Protein AF-A0A4Q6AK10-F1 (afdb_monomer_lite)

Sequence (71 aa):
MRSILIALIAAVACCCAQAQDIEAYRSTKNPYYWKNRKPDPGYWQQDVHYKIDARVDEQTHVITASETLSY

Foldseek 3Di:
DVVVVVVVVVVVVVVVVVVPPPCVQCDCPPPPNVVVVPPDPPPDDDPKDKDKDWDADPVVRDIDIDIDIDD

pLDDT: mean 80.54, std 13.16, range [54.88, 98.31]

Secondary structure (DSSP, 8-state):
-HHHHHHHHHHHHHHHHHTT-HHHHT-TT-TT-GGGG-S-TT-----PEEEEEEEEETTTTEEEEEEEEE-

Structure (mmCIF, N/CA/C/O backbone):
data_AF-A0A4Q6AK10-F1
#
_entry.id   AF-A0A4Q6AK10-F1
#
loop_
_atom_site.group_PDB
_atom_site.id
_atom_site.type_symbol
_atom_site.label_atom_id
_atom_site.label_alt_id
_atom_site.label_comp_id
_atom_site.label_asym_id
_atom_site.label_entity_id
_atom_site.label_seq_id
_atom_site.pdbx_PDB_ins_code
_atom_site.Cartn_x
_atom_site.Cartn_y
_atom_site.Cartn_z
_atom_site.occupancy
_atom_site.B_iso_or_equiv
_atom_site.auth_seq_id
_atom_site.auth_comp_id
_atom_site.auth_asym_id
_atom_site.auth_atom_id
_atom_site.pdbx_PDB_model_num
ATOM 1 N N . MET A 1 1 ? 50.494 -12.549 7.776 1.00 63.66 1 MET A N 1
ATOM 2 C CA . MET A 1 1 ? 49.315 -13.436 7.948 1.00 63.66 1 MET A CA 1
ATOM 3 C C . MET A 1 1 ? 48.076 -12.674 8.417 1.00 63.66 1 MET A C 1
ATOM 5 O O . MET A 1 1 ? 47.097 -12.684 7.688 1.00 63.66 1 MET A O 1
ATOM 9 N N . ARG A 1 2 ? 48.111 -11.934 9.540 1.00 72.38 2 ARG A N 1
ATOM 10 C CA . ARG A 1 2 ? 46.981 -11.084 9.992 1.00 72.38 2 ARG A CA 1
ATOM 11 C C . ARG A 1 2 ? 46.500 -10.068 8.946 1.00 72.38 2 ARG A C 1
ATOM 13 O O . ARG A 1 2 ? 45.305 -9.972 8.714 1.00 72.38 2 ARG A O 1
ATOM 20 N N . SER A 1 3 ? 47.413 -9.382 8.262 1.00 67.69 3 SER A N 1
ATOM 21 C CA . SER A 1 3 ? 47.069 -8.383 7.235 1.00 67.69 3 SER A CA 1
ATOM 22 C C . SER A 1 3 ? 46.388 -8.992 6.001 1.00 67.69 3 SER A C 1
ATOM 24 O O . SER A 1 3 ? 45.523 -8.364 5.407 1.00 67.69 3 SER A O 1
ATOM 26 N N . ILE A 1 4 ? 46.732 -10.239 5.654 1.00 84.25 4 ILE A N 1
ATOM 27 C CA . ILE A 1 4 ? 46.099 -10.990 4.555 1.00 84.25 4 ILE A CA 1
ATOM 28 C C . ILE A 1 4 ? 44.694 -11.435 4.974 1.00 84.25 4 ILE A C 1
ATOM 30 O O . ILE A 1 4 ? 43.756 -11.328 4.194 1.00 84.25 4 ILE A O 1
ATOM 34 N N . LEU A 1 5 ? 44.536 -11.871 6.228 1.00 77.62 5 LEU A N 1
ATOM 35 C CA . LEU A 1 5 ? 43.237 -12.250 6.781 1.00 77.62 5 LEU A CA 1
ATOM 36 C C . LEU A 1 5 ? 42.271 -11.053 6.833 1.00 77.62 5 LEU A C 1
ATOM 38 O O . LEU A 1 5 ? 41.112 -11.181 6.463 1.00 77.62 5 LEU A O 1
ATOM 42 N N . ILE A 1 6 ? 42.764 -9.879 7.242 1.00 82.62 6 ILE A N 1
ATOM 43 C CA . ILE A 1 6 ? 41.980 -8.635 7.278 1.00 82.62 6 ILE A CA 1
ATOM 44 C C . ILE A 1 6 ? 41.590 -8.198 5.860 1.00 82.62 6 ILE A C 1
ATOM 46 O O . ILE A 1 6 ? 40.438 -7.839 5.634 1.00 82.62 6 ILE A O 1
ATOM 50 N N . ALA A 1 7 ? 42.511 -8.284 4.895 1.00 82.31 7 ALA A N 1
ATOM 51 C CA . ALA A 1 7 ? 42.216 -7.976 3.497 1.00 82.31 7 ALA A CA 1
ATOM 52 C C . ALA A 1 7 ? 41.162 -8.928 2.898 1.00 82.31 7 ALA A C 1
ATOM 54 O O . ALA A 1 7 ? 40.264 -8.479 2.191 1.00 82.31 7 ALA A O 1
ATOM 55 N N . LEU A 1 8 ? 41.222 -10.223 3.229 1.00 81.38 8 LEU A N 1
ATOM 56 C CA . LEU A 1 8 ? 40.224 -11.211 2.808 1.00 81.38 8 LEU A CA 1
ATOM 57 C C . LEU A 1 8 ? 38.842 -10.932 3.410 1.00 81.38 8 LEU A C 1
ATOM 59 O O . LEU A 1 8 ? 37.851 -10.948 2.687 1.00 81.38 8 LEU A O 1
ATOM 63 N N . ILE A 1 9 ? 38.767 -10.623 4.706 1.00 81.00 9 ILE A N 1
ATOM 64 C CA . ILE A 1 9 ? 37.496 -10.293 5.371 1.00 81.00 9 ILE A CA 1
ATOM 65 C C . ILE A 1 9 ? 36.886 -9.013 4.776 1.00 81.00 9 ILE A C 1
ATOM 67 O O . ILE A 1 9 ? 35.686 -8.973 4.508 1.00 81.00 9 ILE A O 1
ATOM 71 N N . ALA A 1 10 ? 37.704 -7.992 4.508 1.00 77.38 10 ALA A N 1
ATOM 72 C CA . ALA A 1 10 ? 37.248 -6.749 3.887 1.00 77.38 10 ALA A CA 1
ATOM 73 C C . ALA A 1 10 ? 36.738 -6.960 2.448 1.00 77.38 10 ALA A C 1
ATOM 75 O O . ALA A 1 10 ? 35.712 -6.394 2.070 1.00 77.38 10 ALA A O 1
ATOM 76 N N . ALA A 1 11 ? 37.404 -7.809 1.659 1.00 76.44 11 ALA A N 1
ATOM 77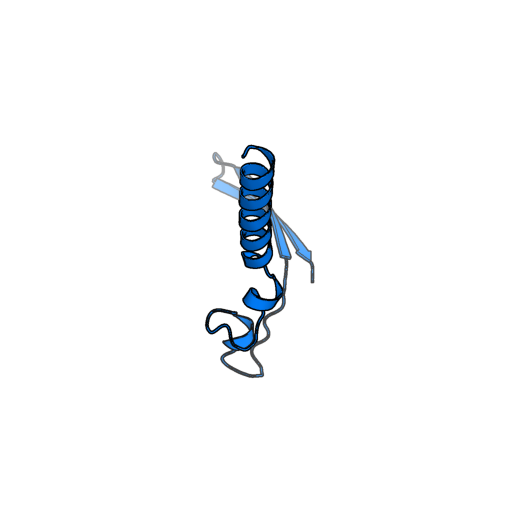 C CA . ALA A 1 11 ? 36.974 -8.139 0.301 1.00 76.44 11 ALA A CA 1
ATOM 78 C C . ALA A 1 11 ? 35.623 -8.879 0.277 1.00 76.44 11 ALA A C 1
ATOM 80 O O . ALA A 1 11 ? 34.756 -8.555 -0.537 1.00 76.44 11 ALA A O 1
ATOM 81 N N . VAL A 1 12 ? 35.412 -9.823 1.201 1.00 74.50 12 VAL A N 1
ATOM 82 C CA . VAL A 1 12 ? 34.136 -10.546 1.338 1.00 74.50 12 VAL A CA 1
ATOM 83 C C . VAL A 1 12 ? 33.011 -9.597 1.761 1.00 74.50 12 VAL A C 1
ATOM 85 O O . VAL A 1 12 ? 31.943 -9.613 1.154 1.00 74.50 12 VAL A O 1
ATOM 88 N N . ALA A 1 13 ? 33.251 -8.717 2.738 1.00 71.25 13 ALA A N 1
ATOM 89 C CA . ALA A 1 13 ? 32.257 -7.737 3.180 1.00 71.25 13 ALA A CA 1
ATOM 90 C C . ALA A 1 13 ? 31.849 -6.754 2.063 1.00 71.25 13 ALA A C 1
ATOM 92 O O . ALA A 1 13 ? 30.669 -6.427 1.935 1.00 71.25 13 ALA A O 1
ATOM 93 N N . CYS A 1 14 ? 32.798 -6.332 1.219 1.00 67.81 14 CYS A N 1
ATOM 94 C CA . CYS A 1 14 ? 32.529 -5.467 0.067 1.00 67.81 14 CYS A CA 1
ATOM 95 C C . CYS A 1 14 ? 31.620 -6.151 -0.974 1.00 67.81 14 CYS A C 1
ATOM 97 O O . CYS A 1 14 ? 30.664 -5.543 -1.455 1.00 67.81 14 CYS A O 1
ATOM 99 N N . CYS A 1 15 ? 31.846 -7.439 -1.262 1.00 61.88 15 CYS A N 1
ATOM 100 C CA . CYS A 1 15 ? 31.015 -8.205 -2.201 1.00 61.88 15 CYS A CA 1
ATOM 101 C C . CYS A 1 15 ? 29.574 -8.393 -1.695 1.00 61.88 15 CYS A C 1
ATOM 103 O O . CYS A 1 15 ? 28.630 -8.324 -2.479 1.00 61.88 15 CYS A O 1
ATOM 105 N N . CYS A 1 16 ? 29.383 -8.580 -0.384 1.00 61.50 16 CYS A N 1
ATOM 106 C CA . CYS A 1 16 ? 28.050 -8.697 0.216 1.00 61.50 16 CYS A CA 1
ATOM 107 C C . CYS A 1 16 ? 27.252 -7.382 0.151 1.00 61.50 16 CYS A C 1
ATOM 109 O O . CYS A 1 16 ? 26.030 -7.421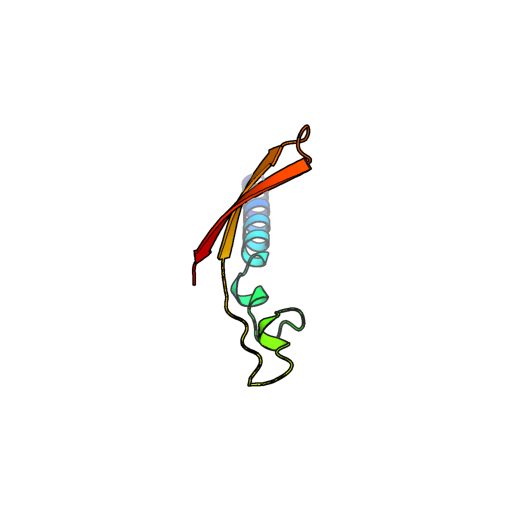 0.023 1.00 61.50 16 CYS A O 1
ATOM 111 N N . ALA A 1 17 ? 27.922 -6.225 0.201 1.00 58.84 17 ALA A N 1
ATOM 112 C CA . ALA A 1 17 ? 27.271 -4.919 0.079 1.00 58.84 17 ALA A CA 1
ATOM 113 C C . ALA A 1 17 ? 26.761 -4.644 -1.349 1.00 58.84 17 ALA A C 1
ATOM 115 O O . ALA A 1 17 ? 25.714 -4.024 -1.518 1.00 58.84 17 ALA A O 1
ATOM 116 N N . GLN A 1 18 ? 27.444 -5.159 -2.379 1.00 58.31 18 GLN A N 1
ATOM 117 C CA . GLN A 1 18 ? 26.993 -5.033 -3.774 1.00 58.31 18 GLN A CA 1
ATOM 118 C C . GLN A 1 18 ? 25.768 -5.901 -4.107 1.00 58.31 18 GLN A C 1
ATOM 120 O O . GLN A 1 18 ? 25.094 -5.651 -5.102 1.00 58.31 18 GLN A O 1
ATOM 125 N N . ALA A 1 19 ? 25.439 -6.896 -3.278 1.00 54.88 19 ALA A N 1
ATOM 126 C CA . ALA A 1 19 ? 24.253 -7.732 -3.472 1.00 54.88 19 ALA A CA 1
ATOM 127 C C . ALA A 1 19 ? 22.929 -7.004 -3.150 1.00 54.88 19 ALA A C 1
ATOM 129 O O . ALA A 1 19 ? 21.858 -7.515 -3.471 1.00 54.88 19 ALA A O 1
ATOM 130 N N . GLN A 1 20 ? 22.986 -5.815 -2.538 1.00 58.31 20 GLN A N 1
ATOM 131 C CA . GLN A 1 20 ? 21.821 -4.985 -2.212 1.00 58.31 20 GLN A CA 1
ATOM 132 C C . GLN A 1 20 ? 21.606 -3.849 -3.224 1.00 58.31 20 GLN A C 1
ATOM 134 O O . GLN A 1 20 ? 21.217 -2.741 -2.857 1.00 58.31 20 GLN A O 1
ATOM 139 N N . ASP A 1 21 ? 21.865 -4.106 -4.506 1.00 64.00 21 ASP A N 1
ATOM 140 C CA . ASP A 1 21 ? 21.613 -3.122 -5.553 1.00 64.00 21 ASP A CA 1
ATOM 141 C C . ASP A 1 21 ? 20.098 -2.932 -5.772 1.00 64.00 21 ASP A C 1
ATOM 143 O O . ASP A 1 21 ? 19.394 -3.793 -6.312 1.00 64.00 21 ASP A O 1
ATOM 147 N N . ILE A 1 22 ? 19.586 -1.780 -5.336 1.00 62.28 22 ILE A N 1
ATOM 148 C CA . ILE A 1 22 ? 18.190 -1.359 -5.521 1.00 62.28 22 ILE A CA 1
ATOM 149 C C . ILE A 1 22 ? 17.818 -1.329 -7.013 1.00 62.28 22 ILE A C 1
ATOM 151 O O . ILE A 1 22 ? 16.656 -1.577 -7.359 1.00 62.28 22 ILE A O 1
ATOM 155 N N . GLU A 1 23 ? 18.777 -1.075 -7.908 1.00 70.38 23 GLU A N 1
ATOM 156 C CA . GLU A 1 23 ? 18.527 -1.056 -9.350 1.00 70.38 23 GLU A CA 1
ATOM 157 C C . GLU A 1 23 ? 18.212 -2.449 -9.896 1.00 70.38 23 GLU A C 1
ATOM 159 O O . GLU A 1 23 ? 17.325 -2.596 -10.742 1.00 70.38 23 GLU A O 1
ATOM 164 N N . ALA A 1 24 ? 18.850 -3.497 -9.364 1.00 76.06 24 ALA A N 1
ATOM 165 C CA . ALA A 1 24 ? 18.563 -4.873 -9.758 1.00 76.06 24 ALA A CA 1
ATOM 166 C C . ALA A 1 24 ? 17.116 -5.266 -9.412 1.00 76.06 24 ALA A C 1
ATOM 168 O O . ALA A 1 24 ? 16.431 -5.901 -10.218 1.00 76.06 24 ALA A O 1
ATOM 169 N N . TYR A 1 25 ? 16.609 -4.824 -8.254 1.00 77.62 25 TYR A N 1
ATOM 170 C CA . TYR A 1 25 ? 15.221 -5.067 -7.849 1.00 77.62 25 TYR A CA 1
ATOM 171 C C . TYR A 1 25 ? 14.208 -4.373 -8.774 1.00 77.62 25 TYR A C 1
ATOM 173 O O . TYR A 1 25 ? 13.182 -4.967 -9.109 1.00 77.62 25 TYR A O 1
ATOM 181 N N . ARG A 1 26 ? 14.496 -3.145 -9.226 1.00 80.44 26 ARG A N 1
ATOM 182 C CA . ARG A 1 26 ? 13.612 -2.356 -10.112 1.00 80.44 26 ARG A CA 1
ATOM 183 C C . ARG A 1 26 ? 13.905 -2.556 -11.606 1.00 80.44 26 ARG A C 1
ATOM 185 O O . ARG A 1 26 ? 13.341 -1.852 -12.440 1.00 80.44 26 ARG A O 1
ATOM 192 N N . SER A 1 27 ? 14.772 -3.505 -11.954 1.00 83.94 27 SER A N 1
ATOM 193 C CA . SER A 1 27 ? 15.174 -3.773 -13.335 1.00 83.94 27 SER A CA 1
ATOM 194 C C . SER A 1 27 ? 14.002 -4.243 -14.202 1.00 83.94 27 SER A C 1
ATOM 196 O O . SER A 1 27 ? 13.165 -5.037 -13.770 1.00 83.94 27 SER A O 1
ATOM 198 N N . THR A 1 28 ? 13.992 -3.856 -15.481 1.00 82.75 28 THR A N 1
ATOM 199 C CA . THR A 1 28 ? 13.060 -4.393 -16.494 1.00 82.75 28 THR A CA 1
ATOM 200 C C . THR A 1 28 ? 13.243 -5.893 -16.736 1.00 82.75 28 THR A C 1
ATOM 202 O O . THR A 1 28 ? 12.326 -6.566 -17.196 1.00 82.75 28 THR A O 1
ATOM 205 N N . LYS A 1 29 ? 14.418 -6.435 -16.391 1.00 87.12 29 LYS A N 1
ATOM 206 C CA . LYS A 1 29 ? 14.728 -7.868 -16.480 1.00 87.12 29 LYS A CA 1
ATOM 207 C C . LYS A 1 29 ? 14.227 -8.666 -15.278 1.00 87.12 29 LYS A C 1
ATOM 209 O O . LYS A 1 29 ? 14.249 -9.891 -15.335 1.00 87.12 29 LYS A O 1
ATOM 214 N N . ASN A 1 30 ? 13.808 -8.009 -14.193 1.00 85.62 30 ASN A N 1
ATOM 215 C CA . ASN A 1 30 ? 13.274 -8.697 -13.024 1.00 85.62 30 ASN A CA 1
ATOM 216 C C . ASN A 1 30 ? 11.826 -9.147 -13.312 1.00 85.62 30 ASN A C 1
ATOM 218 O O . ASN A 1 30 ? 10.934 -8.292 -13.375 1.00 85.62 30 ASN A O 1
ATOM 222 N N . PRO A 1 31 ? 11.552 -10.461 -13.439 1.00 83.75 31 PRO A N 1
ATOM 223 C CA . PRO A 1 31 ? 10.207 -10.953 -13.739 1.00 83.75 31 PRO A CA 1
ATOM 224 C C . PRO A 1 31 ? 9.230 -10.739 -12.573 1.00 83.75 31 PRO A C 1
ATOM 226 O O . PRO A 1 31 ? 8.016 -10.757 -12.764 1.00 83.75 31 PRO A O 1
ATOM 229 N N . TYR A 1 32 ? 9.743 -10.515 -11.362 1.00 82.50 32 TYR A N 1
ATOM 230 C CA . TYR A 1 32 ? 8.940 -10.290 -10.165 1.00 82.50 32 TYR A CA 1
ATOM 231 C C . TYR A 1 32 ? 8.668 -8.808 -9.895 1.00 82.50 32 TYR A C 1
ATOM 233 O O . TYR A 1 32 ? 7.813 -8.493 -9.061 1.00 82.50 32 TYR A O 1
ATOM 241 N N . TYR A 1 33 ? 9.330 -7.883 -10.601 1.00 84.31 33 TYR A N 1
ATOM 242 C CA . TYR A 1 33 ? 9.078 -6.459 -10.413 1.00 84.31 33 TYR A CA 1
ATOM 243 C C . TYR A 1 33 ? 7.676 -6.107 -10.910 1.00 84.31 33 TYR A C 1
ATOM 245 O O . TYR A 1 33 ? 7.321 -6.326 -12.066 1.00 84.31 33 TYR A O 1
ATOM 253 N N . TRP A 1 34 ? 6.841 -5.602 -10.009 1.00 76.69 34 TRP A N 1
ATOM 254 C CA . TRP A 1 34 ? 5.411 -5.443 -10.262 1.00 76.69 34 TRP A CA 1
ATOM 255 C C . TRP A 1 34 ? 5.111 -4.468 -11.413 1.00 76.69 34 TRP A C 1
ATOM 257 O O . TRP A 1 34 ? 4.184 -4.731 -12.176 1.00 76.69 34 TRP A O 1
ATOM 267 N N . LYS A 1 35 ? 5.935 -3.424 -11.626 1.00 77.00 35 LYS A N 1
ATOM 268 C CA . LYS A 1 35 ? 5.764 -2.490 -12.759 1.00 77.00 35 LYS A CA 1
ATOM 269 C C . LYS A 1 35 ? 5.936 -3.178 -14.120 1.00 77.00 35 LYS A C 1
ATOM 271 O O . LYS A 1 35 ? 5.310 -2.754 -15.085 1.00 77.00 35 LYS A O 1
ATOM 276 N N . ASN A 1 36 ? 6.709 -4.267 -14.192 1.00 84.44 36 ASN A N 1
ATOM 277 C CA . ASN A 1 36 ? 6.891 -5.052 -15.420 1.00 84.44 36 ASN A CA 1
ATOM 278 C C . ASN A 1 36 ? 5.711 -5.996 -15.708 1.00 84.44 36 ASN A C 1
ATOM 280 O O . ASN A 1 36 ? 5.609 -6.528 -16.807 1.00 84.44 36 ASN A O 1
ATOM 284 N N . ARG A 1 37 ? 4.827 -6.229 -14.730 1.00 77.62 37 ARG A N 1
ATOM 285 C CA . ARG A 1 37 ? 3.689 -7.159 -14.826 1.00 77.62 37 ARG A CA 1
ATOM 286 C C . ARG A 1 37 ? 2.352 -6.441 -15.027 1.00 77.62 37 ARG A C 1
ATOM 288 O O . ARG A 1 37 ? 1.310 -6.984 -14.674 1.00 77.62 37 ARG A O 1
ATOM 295 N N . LYS A 1 38 ? 2.369 -5.215 -15.559 1.00 72.94 38 LYS A N 1
ATOM 296 C CA . LYS A 1 38 ? 1.155 -4.421 -15.782 1.00 72.94 38 LYS A CA 1
ATOM 297 C C . LYS A 1 38 ? 0.246 -5.133 -16.809 1.00 72.94 38 LYS A C 1
ATOM 299 O O . LYS A 1 38 ? 0.673 -5.277 -17.952 1.00 72.94 38 LYS A O 1
ATOM 304 N N . PRO A 1 39 ? -0.972 -5.578 -16.438 1.00 69.81 39 PRO A N 1
ATOM 305 C CA . PRO A 1 39 ? -1.813 -6.397 -17.316 1.00 69.81 39 PRO A CA 1
ATOM 306 C C . PRO A 1 39 ? -2.444 -5.610 -18.474 1.00 69.81 39 PRO A C 1
ATOM 308 O O . PRO A 1 39 ? -2.677 -6.190 -19.528 1.00 69.81 39 PRO A O 1
ATOM 311 N N . ASP A 1 40 ? -2.689 -4.305 -18.305 1.00 76.94 40 ASP A N 1
ATOM 312 C CA . ASP A 1 40 ? -3.244 -3.435 -19.349 1.00 76.94 40 ASP A CA 1
ATOM 313 C C . ASP A 1 40 ? -2.655 -2.006 -19.265 1.00 76.94 40 ASP A C 1
ATOM 315 O O . ASP A 1 40 ? -2.419 -1.504 -18.155 1.00 76.94 40 ASP A O 1
ATOM 319 N N . PRO A 1 41 ? -2.408 -1.312 -20.394 1.00 65.81 41 PRO A N 1
ATOM 320 C CA . PRO A 1 41 ? -1.932 0.073 -20.414 1.00 65.81 41 PRO A CA 1
ATOM 321 C C . PRO A 1 41 ? -2.799 1.056 -19.607 1.00 65.81 41 PRO A C 1
ATOM 323 O O . PRO A 1 41 ? -2.241 1.984 -19.016 1.00 65.81 41 PRO A O 1
ATOM 326 N N . GLY A 1 42 ? -4.111 0.821 -19.503 1.00 64.69 42 GLY A N 1
ATOM 327 C CA . GLY A 1 42 ? -5.076 1.602 -18.720 1.00 64.69 42 GLY A CA 1
ATOM 328 C C . GLY A 1 42 ? -5.173 1.220 -17.238 1.00 64.69 42 GLY A C 1
ATOM 329 O O . GLY A 1 42 ? -5.890 1.874 -16.484 1.00 64.69 42 GLY A O 1
ATOM 330 N N . TYR A 1 43 ? -4.440 0.196 -16.788 1.00 64.38 43 TYR A N 1
ATOM 331 C CA . TYR A 1 43 ? -4.419 -0.218 -15.385 1.00 64.38 43 TYR A CA 1
ATOM 332 C C . TYR A 1 43 ? -3.680 0.827 -14.532 1.00 64.38 43 TYR A C 1
ATOM 334 O O . TYR A 1 43 ? -2.452 0.847 -14.452 1.00 64.38 43 TYR A O 1
ATOM 342 N N . TRP A 1 44 ? -4.416 1.766 -13.942 1.00 59.06 44 TRP A N 1
ATOM 343 C CA . TRP A 1 44 ? -3.857 2.783 -13.055 1.00 59.06 44 TRP A CA 1
ATOM 344 C C . TRP A 1 44 ? -3.453 2.126 -11.731 1.00 59.06 44 TRP A C 1
ATOM 346 O O . TRP A 1 44 ? -4.289 1.847 -10.879 1.00 59.06 44 TRP A O 1
ATOM 356 N N . GLN A 1 45 ? -2.157 1.873 -11.558 1.00 62.78 45 GLN A N 1
ATOM 357 C CA . GLN A 1 45 ? -1.575 1.672 -10.234 1.00 62.78 45 GLN A CA 1
ATOM 358 C C . GLN A 1 45 ? -0.782 2.915 -9.865 1.00 62.78 45 GLN A C 1
ATOM 360 O O . GLN A 1 45 ? 0.164 3.290 -10.558 1.00 62.78 45 GLN A O 1
ATOM 365 N N . GLN A 1 46 ? -1.226 3.568 -8.799 1.00 68.00 46 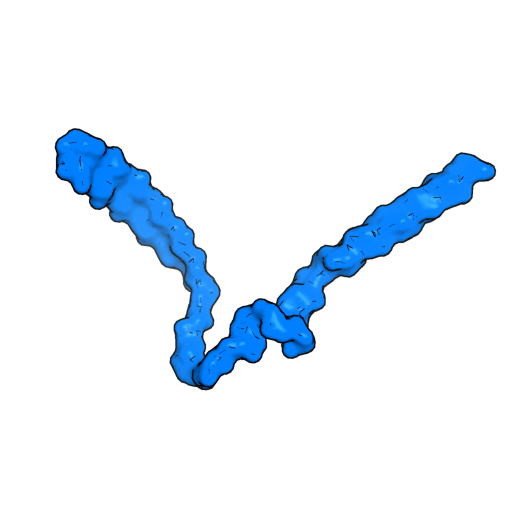GLN A N 1
ATOM 366 C CA . GLN A 1 46 ? -0.543 4.690 -8.182 1.00 68.00 46 GLN A CA 1
ATOM 367 C C . GLN A 1 46 ? 0.218 4.181 -6.964 1.00 68.00 46 GLN A C 1
ATOM 369 O O . GLN A 1 46 ? -0.294 3.337 -6.227 1.00 68.00 46 GLN A O 1
ATOM 374 N N . ASP A 1 47 ? 1.431 4.690 -6.763 1.00 72.62 47 ASP A N 1
ATOM 375 C CA . ASP A 1 47 ? 2.218 4.426 -5.560 1.00 72.62 47 ASP A CA 1
ATOM 376 C C . ASP A 1 47 ? 1.593 5.227 -4.395 1.00 72.62 47 ASP A C 1
ATOM 378 O O . ASP A 1 47 ? 2.106 6.267 -4.002 1.00 72.62 47 ASP A O 1
ATOM 382 N N . VAL A 1 48 ? 0.434 4.782 -3.891 1.00 82.06 48 VAL A N 1
ATOM 383 C CA . VAL A 1 48 ? -0.278 5.428 -2.777 1.00 82.06 48 VAL A CA 1
ATOM 384 C C . VAL A 1 48 ? 0.209 4.847 -1.455 1.00 82.06 48 VAL A C 1
ATOM 386 O O . VAL A 1 48 ? 0.123 3.640 -1.224 1.00 82.06 48 VAL A O 1
ATOM 389 N N . HIS A 1 49 ? 0.688 5.705 -0.558 1.00 87.38 49 HIS A N 1
ATOM 390 C CA . HIS A 1 49 ? 0.938 5.322 0.828 1.00 87.38 49 HIS A CA 1
ATOM 391 C C . HIS A 1 49 ? -0.334 5.553 1.646 1.00 87.38 49 HIS A C 1
ATOM 393 O O . HIS A 1 49 ? -0.793 6.687 1.793 1.00 87.38 49 HIS A O 1
ATOM 399 N N . TYR A 1 50 ? -0.867 4.466 2.199 1.00 92.31 50 TYR A N 1
ATOM 400 C CA . TYR A 1 50 ? -1.995 4.461 3.123 1.00 92.31 50 TYR A CA 1
ATOM 401 C C . TYR A 1 50 ? -1.509 4.480 4.572 1.00 92.31 50 TYR A C 1
ATOM 403 O O . TYR A 1 50 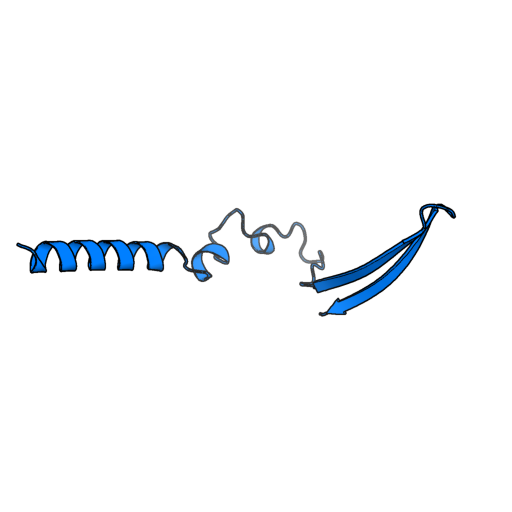? -0.788 3.577 4.999 1.00 92.31 50 TYR A O 1
ATOM 411 N N . LYS A 1 51 ? -1.937 5.475 5.350 1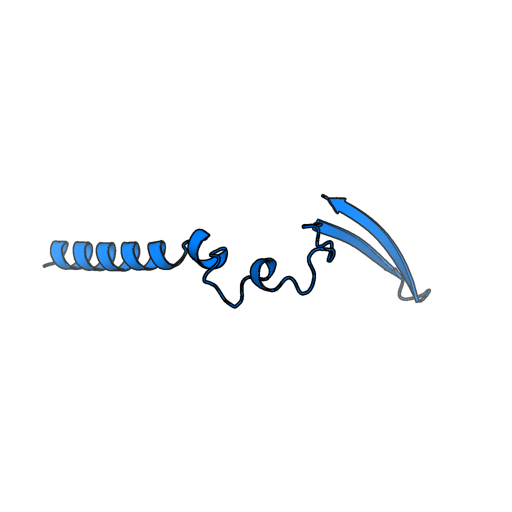.00 96.06 51 LYS A N 1
ATOM 412 C CA . LYS A 1 51 ? -1.793 5.470 6.809 1.00 96.06 51 LYS A CA 1
ATOM 413 C C . LYS A 1 51 ? -3.177 5.511 7.438 1.00 96.06 51 LYS A C 1
ATOM 415 O O . LYS A 1 51 ? -3.901 6.482 7.249 1.00 96.06 51 LYS A O 1
ATOM 420 N N . ILE A 1 52 ? -3.514 4.475 8.200 1.00 97.31 52 ILE A N 1
ATOM 421 C CA . ILE A 1 52 ? -4.786 4.372 8.918 1.00 97.31 52 ILE A CA 1
ATOM 422 C C . ILE A 1 52 ? -4.493 4.423 10.416 1.00 97.31 52 ILE A C 1
ATOM 424 O O . ILE A 1 52 ? -3.721 3.613 10.926 1.00 97.31 52 ILE A O 1
ATOM 428 N N . ASP A 1 53 ? -5.107 5.377 11.107 1.00 98.00 53 ASP A N 1
ATOM 429 C CA . ASP A 1 53 ? -5.152 5.446 12.567 1.00 98.00 53 ASP A CA 1
ATOM 430 C C . ASP A 1 53 ? -6.560 5.042 13.006 1.00 98.00 53 ASP A C 1
ATOM 432 O O . ASP A 1 53 ? -7.532 5.721 12.665 1.00 98.00 53 ASP A O 1
ATOM 436 N N . ALA A 1 54 ? -6.676 3.897 13.679 1.00 98.00 54 ALA A N 1
ATOM 437 C CA . ALA A 1 54 ? -7.952 3.285 14.018 1.00 98.00 54 ALA A CA 1
ATOM 438 C C . ALA A 1 54 ? -8.015 2.879 15.489 1.00 98.00 54 ALA A C 1
ATOM 440 O O . ALA A 1 54 ? -7.053 2.365 16.062 1.00 98.00 54 ALA A O 1
ATOM 441 N N . ARG A 1 55 ? -9.203 3.035 16.071 1.00 98.12 55 ARG A N 1
ATOM 442 C CA . ARG A 1 55 ? -9.551 2.574 17.412 1.00 98.12 55 ARG A CA 1
ATOM 443 C C . ARG A 1 55 ? -10.745 1.631 17.346 1.00 98.12 55 ARG A C 1
ATOM 445 O O . ARG A 1 55 ? -11.762 1.960 16.738 1.00 98.12 55 ARG A O 1
ATOM 452 N N . VAL A 1 56 ? -10.624 0.500 18.033 1.00 98.25 56 VAL A N 1
ATOM 453 C CA . VAL A 1 56 ? -11.715 -0.453 18.263 1.00 98.25 56 VAL A CA 1
ATOM 454 C C . VAL A 1 56 ? -12.322 -0.187 19.638 1.00 98.25 56 VAL A C 1
ATOM 456 O O . VAL A 1 56 ? -11.600 -0.052 20.627 1.00 98.25 56 VAL A O 1
ATOM 459 N N . ASP A 1 57 ? -13.643 -0.103 19.697 1.00 98.25 57 ASP A N 1
ATOM 460 C CA . ASP A 1 57 ? -14.416 -0.196 20.928 1.00 98.25 57 ASP A CA 1
ATOM 461 C C . ASP A 1 57 ? -15.040 -1.593 21.002 1.00 98.25 57 ASP A C 1
ATOM 463 O O . ASP A 1 57 ? -15.948 -1.925 20.243 1.00 98.25 57 ASP A O 1
ATOM 467 N N . GLU A 1 58 ? -14.527 -2.426 21.907 1.00 97.50 58 GLU A N 1
ATOM 468 C CA . GLU A 1 58 ? -14.975 -3.813 22.067 1.00 97.50 58 GLU A CA 1
ATOM 469 C C . GLU A 1 58 ? -16.333 -3.935 22.769 1.00 97.50 58 GLU A C 1
ATOM 471 O O . GLU A 1 58 ? -17.008 -4.948 22.622 1.00 97.50 58 GLU A O 1
ATOM 476 N N . GLN A 1 59 ? -16.768 -2.917 23.517 1.00 97.69 59 GLN A N 1
ATOM 477 C CA . GLN A 1 59 ? -18.066 -2.954 24.193 1.00 97.69 59 GLN A CA 1
ATOM 478 C C . GLN A 1 59 ? -19.189 -2.665 23.201 1.00 97.69 59 GLN A C 1
ATOM 480 O O . GLN A 1 59 ? -20.220 -3.339 23.195 1.00 97.69 59 GLN A O 1
ATOM 485 N N . THR A 1 60 ? -18.975 -1.675 22.335 1.00 98.12 60 THR A N 1
ATOM 486 C CA . THR A 1 60 ? -19.954 -1.284 21.313 1.00 98.12 60 THR A CA 1
ATOM 487 C C . THR A 1 60 ? -19.751 -2.001 19.981 1.00 98.12 60 THR A C 1
ATOM 489 O O . THR A 1 60 ? -20.634 -1.948 19.129 1.00 98.12 60 THR A O 1
ATOM 492 N N . HIS A 1 61 ? -18.634 -2.715 19.814 1.00 97.12 61 HIS A N 1
ATOM 493 C CA . HIS A 1 61 ? -18.216 -3.366 18.568 1.00 97.12 61 HIS A CA 1
ATOM 494 C C . HIS A 1 61 ? -18.084 -2.383 17.392 1.00 97.12 61 HIS A C 1
ATOM 496 O O . HIS A 1 61 ? -18.319 -2.736 16.236 1.00 97.12 61 HIS A O 1
ATOM 502 N N . VAL A 1 62 ? -17.705 -1.136 17.682 1.00 98.31 62 VAL A N 1
ATOM 503 C CA . VAL A 1 62 ? -17.530 -0.074 16.685 1.00 98.31 62 VAL A CA 1
ATOM 504 C C . VAL A 1 62 ? -16.046 0.185 16.455 1.00 98.31 62 VAL A C 1
ATOM 506 O O . VAL A 1 62 ? -15.258 0.267 17.395 1.00 98.31 62 VAL A O 1
ATOM 509 N N . ILE A 1 63 ? -15.662 0.371 15.192 1.00 98.25 63 ILE A N 1
ATOM 510 C CA . ILE A 1 63 ? -14.326 0.838 14.813 1.00 98.25 63 ILE A CA 1
ATOM 511 C C . ILE A 1 63 ? -14.451 2.265 14.296 1.00 98.25 63 ILE A C 1
ATOM 513 O O . ILE A 1 63 ? -15.266 2.544 13.419 1.00 98.25 63 ILE A O 1
ATOM 517 N N . THR A 1 64 ? -13.632 3.164 14.831 1.00 98.25 64 THR A N 1
ATOM 518 C CA . THR A 1 64 ? -13.519 4.545 14.346 1.00 98.25 64 THR A CA 1
ATOM 519 C C . THR A 1 64 ? -12.106 4.753 13.824 1.00 98.25 64 THR A C 1
ATOM 521 O O . THR A 1 64 ? -11.153 4.360 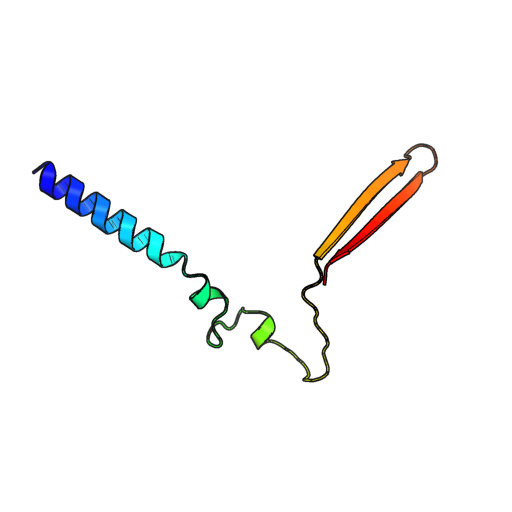14.496 1.00 98.25 64 THR A O 1
ATOM 524 N N . ALA A 1 65 ? -11.953 5.342 12.639 1.00 97.56 65 ALA A N 1
ATOM 525 C CA . ALA A 1 65 ? -10.647 5.501 12.013 1.00 97.56 65 ALA A CA 1
ATOM 526 C C . ALA A 1 65 ? -10.522 6.810 11.229 1.00 97.56 65 ALA A C 1
ATOM 528 O O . ALA A 1 65 ? -11.515 7.370 10.765 1.00 97.56 65 ALA A O 1
ATOM 529 N N . SER A 1 66 ? -9.279 7.256 11.061 1.00 98.12 66 SER A N 1
ATOM 530 C CA . SER A 1 66 ? -8.880 8.312 10.135 1.00 98.12 66 SER A CA 1
ATOM 531 C C . SER A 1 66 ? -7.826 7.776 9.169 1.00 98.12 66 SER A C 1
ATOM 533 O O . SER A 1 66 ? -6.931 7.027 9.563 1.00 98.12 66 SER A O 1
ATOM 535 N N . GLU A 1 67 ? -7.956 8.138 7.898 1.00 97.00 67 GLU A N 1
ATOM 536 C CA . GLU A 1 67 ? -7.077 7.689 6.824 1.00 97.00 67 GLU A CA 1
ATOM 537 C C . GLU A 1 67 ? -6.383 8.889 6.180 1.00 97.00 67 GLU A C 1
ATOM 539 O O . GLU A 1 67 ? -7.017 9.897 5.864 1.00 97.00 67 GLU A O 1
ATOM 544 N N . THR A 1 68 ? -5.079 8.749 5.948 1.00 97.19 68 THR A N 1
ATOM 545 C CA . THR A 1 68 ? -4.285 9.684 5.152 1.00 97.19 68 THR A CA 1
ATOM 546 C C . THR A 1 68 ? -3.720 8.964 3.934 1.00 97.19 68 THR A C 1
ATOM 548 O O . THR A 1 68 ? -3.048 7.939 4.070 1.00 97.19 68 THR A O 1
ATOM 551 N N . LEU A 1 69 ? -3.941 9.555 2.758 1.00 92.69 69 LEU A N 1
ATOM 552 C CA . LEU A 1 69 ? -3.384 9.117 1.478 1.00 92.69 69 LEU A CA 1
ATOM 553 C C . LEU A 1 69 ? -2.250 10.057 1.063 1.00 92.69 69 LEU A C 1
ATOM 555 O O . LEU A 1 69 ? -2.431 11.273 1.047 1.00 92.69 69 LEU A O 1
ATOM 559 N N . SER A 1 70 ? -1.080 9.506 0.740 1.00 90.00 70 SER A N 1
ATOM 560 C CA . SER A 1 70 ? 0.033 10.255 0.132 1.00 90.00 70 SER A CA 1
ATOM 561 C C . SER A 1 70 ? 0.334 9.702 -1.258 1.00 90.00 70 SER A C 1
ATOM 563 O O . SER A 1 70 ? 0.445 8.485 -1.416 1.00 90.00 70 SER A O 1
ATOM 565 N N . TYR A 1 71 ? 0.424 10.604 -2.235 1.00 86.94 71 TYR A N 1
ATOM 566 C CA . TYR A 1 71 ? 0.416 10.333 -3.674 1.00 86.94 71 TYR A CA 1
ATOM 567 C C . TYR A 1 71 ? 1.727 10.701 -4.361 1.00 86.94 71 TYR A C 1
ATOM 569 O O . TYR A 1 71 ? 2.386 11.655 -3.887 1.00 86.94 71 TYR A O 1
#

Radius of gyration: 23.41 Å; chains: 1; bounding box: 69×24×45 Å